Protein AF-A0A382BKZ4-F1 (afdb_monomer_lite)

Structure (mmCIF, N/CA/C/O backbone):
data_AF-A0A382BKZ4-F1
#
_entry.id   AF-A0A382BKZ4-F1
#
loop_
_atom_site.group_PDB
_atom_site.id
_atom_site.type_symbol
_atom_site.label_atom_id
_atom_site.label_alt_id
_atom_site.label_comp_id
_atom_site.label_asym_id
_atom_site.label_entity_id
_atom_site.label_seq_id
_atom_site.pdbx_PDB_ins_code
_atom_site.Cartn_x
_atom_site.Cartn_y
_atom_site.Cartn_z
_atom_site.occupancy
_atom_site.B_iso_or_equiv
_atom_site.auth_seq_id
_atom_site.auth_comp_id
_atom_site.auth_asym_id
_atom_site.auth_atom_id
_atom_site.pdbx_PDB_model_num
ATOM 1 N N . VAL A 1 1 ? -10.604 5.154 39.514 1.00 53.69 1 VAL A N 1
ATOM 2 C CA . VAL A 1 1 ? -11.099 4.214 38.478 1.00 53.69 1 VAL A CA 1
ATOM 3 C C . VAL A 1 1 ? -10.375 2.881 38.657 1.00 53.69 1 VAL A C 1
ATOM 5 O O . VAL A 1 1 ? -9.182 2.816 38.403 1.00 53.69 1 VAL A O 1
ATOM 8 N N . LYS A 1 2 ? -11.030 1.854 39.221 1.00 41.47 2 LYS A N 1
ATOM 9 C CA . LYS A 1 2 ? -10.408 0.539 39.483 1.00 41.47 2 LYS A CA 1
ATOM 10 C C . LYS A 1 2 ? -10.373 -0.272 38.182 1.00 41.47 2 LYS A C 1
ATOM 12 O O . LYS A 1 2 ? -11.406 -0.782 37.757 1.00 41.47 2 LYS A O 1
ATOM 17 N N . LEU A 1 3 ? -9.202 -0.388 37.558 1.00 49.25 3 LEU A N 1
ATOM 18 C CA . LEU A 1 3 ? -8.981 -1.298 36.433 1.00 49.25 3 LEU A CA 1
ATOM 19 C C . LEU A 1 3 ? -9.018 -2.742 36.955 1.00 49.25 3 LEU A C 1
ATOM 21 O O . LEU A 1 3 ? -8.072 -3.220 37.574 1.00 49.25 3 LEU A O 1
ATOM 25 N N . LYS A 1 4 ? -10.145 -3.432 36.740 1.00 49.03 4 LYS A N 1
ATOM 26 C CA . LYS A 1 4 ? -10.236 -4.889 36.886 1.00 49.03 4 LYS A CA 1
ATOM 27 C C . LYS A 1 4 ? -9.395 -5.518 35.776 1.00 49.03 4 LYS A C 1
ATOM 29 O O . LYS A 1 4 ? -9.870 -5.668 34.654 1.00 49.03 4 LYS A O 1
ATOM 34 N N . ILE A 1 5 ? -8.156 -5.882 36.090 1.00 58.25 5 ILE A N 1
ATOM 35 C CA . ILE A 1 5 ? -7.326 -6.717 35.219 1.00 58.25 5 ILE A CA 1
ATOM 36 C C . ILE A 1 5 ? -7.891 -8.139 35.327 1.00 58.25 5 ILE A C 1
ATOM 38 O O . ILE A 1 5 ? -7.536 -8.915 36.212 1.00 58.25 5 ILE A O 1
ATOM 42 N N . GLY A 1 6 ? -8.890 -8.431 34.491 1.00 54.62 6 GLY A N 1
ATOM 43 C CA . GLY A 1 6 ? -9.410 -9.781 34.310 1.00 54.62 6 GLY A CA 1
ATOM 44 C C . GLY A 1 6 ? -8.299 -10.693 33.793 1.00 54.62 6 GLY A C 1
ATOM 45 O O . GLY A 1 6 ? -7.459 -10.242 33.017 1.00 54.62 6 GLY A O 1
ATOM 46 N N . ARG A 1 7 ? -8.294 -11.945 34.274 1.00 58.47 7 ARG A N 1
ATOM 47 C CA . ARG A 1 7 ? -7.346 -13.027 33.950 1.00 58.47 7 ARG A CA 1
ATOM 48 C C . ARG A 1 7 ? -6.725 -12.855 32.564 1.00 58.47 7 ARG A C 1
ATOM 50 O O . ARG A 1 7 ? -7.465 -12.767 31.587 1.00 58.47 7 ARG A O 1
ATOM 57 N N . ALA A 1 8 ? -5.392 -12.855 32.510 1.00 58.12 8 ALA A N 1
ATOM 58 C CA . ALA A 1 8 ? -4.613 -12.871 31.281 1.00 58.12 8 ALA A CA 1
ATOM 59 C C . ALA A 1 8 ? -5.028 -14.078 30.428 1.00 58.12 8 ALA A C 1
ATOM 61 O O . ALA A 1 8 ? -4.514 -15.185 30.569 1.00 58.12 8 ALA A O 1
ATOM 62 N N . ALA A 1 9 ? -6.028 -13.876 29.579 1.00 63.84 9 ALA A N 1
ATOM 63 C CA . ALA A 1 9 ? -6.329 -14.788 28.506 1.00 63.84 9 ALA A CA 1
ATOM 64 C C . ALA A 1 9 ? -5.113 -14.732 27.572 1.00 63.84 9 ALA A C 1
ATOM 66 O O . ALA A 1 9 ? -4.638 -13.638 27.267 1.00 63.84 9 ALA A O 1
ATOM 67 N N . GLY A 1 10 ? -4.549 -15.893 27.224 1.00 68.88 10 GLY A N 1
ATOM 68 C CA . GLY A 1 10 ? -3.256 -15.985 26.535 1.00 68.88 10 GLY A CA 1
ATOM 69 C C . GLY A 1 10 ? -3.173 -15.131 25.258 1.00 68.88 10 GLY A C 1
ATOM 70 O O . GLY A 1 10 ? -4.204 -14.671 24.771 1.00 68.88 10 GLY A O 1
ATOM 71 N N . PRO A 1 11 ? -1.980 -14.947 24.665 1.00 69.94 11 PRO A N 1
ATOM 72 C CA . PRO A 1 11 ? -1.734 -13.975 23.585 1.00 69.94 11 PRO A CA 1
ATOM 73 C C . PRO A 1 11 ? -2.744 -14.027 22.420 1.00 69.94 11 PRO A C 1
ATOM 75 O O . PRO A 1 11 ? -3.108 -13.005 21.846 1.00 69.94 11 PRO A O 1
ATOM 78 N N . ILE A 1 12 ? -3.261 -15.222 22.120 1.00 78.44 12 ILE A N 1
ATOM 79 C CA . ILE A 1 12 ? -4.220 -15.505 21.041 1.00 78.44 12 ILE A CA 1
ATOM 80 C C . ILE A 1 12 ? -5.650 -15.038 21.385 1.00 78.44 12 ILE A C 1
ATOM 82 O O . ILE A 1 12 ? -6.469 -14.802 20.500 1.00 78.44 12 ILE A O 1
ATOM 86 N N . SER A 1 13 ? -5.979 -14.834 22.662 1.00 77.88 13 SER A N 1
ATOM 87 C CA . SER A 1 13 ? -7.309 -14.392 23.097 1.00 77.88 13 SER A CA 1
ATOM 88 C C . SER A 1 13 ? -7.678 -12.992 22.605 1.00 77.88 13 SER A C 1
ATOM 90 O O . SER A 1 13 ? -8.865 -12.661 22.568 1.00 77.88 13 SER A O 1
ATOM 92 N N . ILE A 1 14 ? -6.700 -12.168 22.228 1.00 76.31 14 ILE A N 1
ATOM 93 C CA . ILE A 1 14 ? -6.941 -10.823 21.691 1.00 76.31 14 ILE A CA 1
ATOM 94 C C . ILE A 1 14 ? -7.562 -10.919 20.285 1.00 76.31 14 ILE A C 1
ATOM 96 O O . ILE A 1 14 ? -8.460 -10.144 19.959 1.00 76.31 14 ILE A O 1
ATOM 100 N N . LEU A 1 15 ? -7.212 -11.953 19.503 1.00 77.75 15 LEU A N 1
ATOM 101 C CA . LEU A 1 15 ? -7.823 -12.251 18.195 1.00 77.75 15 LEU A CA 1
ATOM 102 C C . LEU A 1 15 ? -9.307 -12.629 18.296 1.00 77.75 15 LEU A C 1
ATOM 104 O O . LEU A 1 15 ? -10.048 -12.511 17.323 1.00 77.75 15 LEU A O 1
ATOM 108 N N . ARG A 1 16 ? -9.765 -13.037 19.485 1.00 78.31 16 ARG A N 1
ATOM 109 C CA . ARG A 1 16 ? -11.172 -13.355 19.762 1.00 78.31 16 ARG A CA 1
ATOM 110 C C . ARG A 1 16 ? -12.061 -12.108 19.819 1.00 78.31 16 ARG A C 1
ATOM 112 O O . ARG A 1 16 ? -13.281 -12.229 19.708 1.00 78.31 16 ARG A O 1
ATOM 119 N N . GLN A 1 17 ? -11.483 -10.912 19.976 1.00 84.81 17 GLN A N 1
ATOM 120 C CA . GLN A 1 17 ? -12.227 -9.665 19.823 1.00 84.81 17 GLN A CA 1
ATOM 121 C C . GLN A 1 17 ? -12.496 -9.408 18.338 1.00 84.81 17 GLN A C 1
ATOM 123 O O . GLN A 1 17 ? -11.573 -9.151 17.572 1.00 84.81 17 GLN A O 1
ATOM 128 N N . ARG A 1 18 ? -13.774 -9.430 17.938 1.00 80.31 18 ARG A N 1
ATOM 129 C CA . ARG A 1 18 ? -14.208 -9.346 16.531 1.00 80.31 18 ARG A CA 1
ATOM 130 C C . ARG A 1 18 ? -13.581 -8.179 15.758 1.00 80.31 18 ARG A C 1
ATOM 132 O O . ARG A 1 18 ? -13.095 -8.382 14.652 1.00 80.31 18 ARG A O 1
ATOM 139 N N . ASN A 1 19 ? -13.546 -6.983 16.348 1.00 83.81 19 ASN A N 1
ATOM 140 C CA . ASN A 1 19 ? -12.957 -5.806 15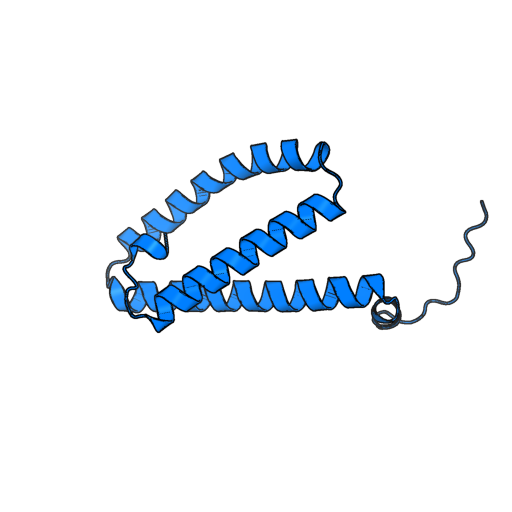.701 1.00 83.81 19 ASN A CA 1
ATOM 141 C C . ASN A 1 19 ? -11.440 -5.945 15.507 1.00 83.81 19 ASN A C 1
ATOM 143 O O . ASN A 1 19 ? -10.924 -5.571 14.459 1.00 83.81 19 ASN A O 1
ATOM 147 N N . PHE A 1 20 ? -10.733 -6.505 16.492 1.00 83.50 20 PHE A N 1
ATOM 148 C CA . PHE A 1 20 ? -9.290 -6.711 16.405 1.00 83.50 20 PHE A CA 1
ATOM 149 C C . PHE A 1 20 ? -8.943 -7.826 15.415 1.00 83.50 20 PHE A C 1
ATOM 151 O O . PHE A 1 20 ? -8.100 -7.619 14.554 1.00 83.50 20 PHE A O 1
ATOM 158 N N . GLY A 1 21 ? -9.623 -8.974 15.479 1.00 85.94 21 GLY A N 1
ATOM 159 C CA . GLY A 1 21 ? -9.380 -10.097 14.569 1.00 85.94 21 GLY A CA 1
ATOM 160 C C . GLY A 1 21 ? -9.609 -9.739 13.095 1.00 85.94 21 GLY A C 1
ATOM 161 O O . GLY A 1 21 ? -8.827 -10.145 12.236 1.00 85.94 21 GLY A O 1
ATOM 162 N N . LEU A 1 22 ? -10.630 -8.923 12.799 1.00 85.69 22 LEU A N 1
ATOM 163 C CA . LEU A 1 22 ? -10.885 -8.425 11.441 1.00 85.69 22 LEU A CA 1
ATOM 164 C C . LEU A 1 22 ? -9.767 -7.504 10.941 1.00 85.69 22 LEU A C 1
ATOM 166 O O . LEU A 1 22 ? -9.271 -7.698 9.837 1.00 85.69 22 LEU A O 1
ATOM 170 N N . ILE A 1 23 ? -9.342 -6.528 11.749 1.00 84.56 23 ILE A N 1
ATOM 171 C CA . ILE A 1 23 ? -8.260 -5.612 11.357 1.00 84.56 23 ILE A CA 1
ATOM 172 C C . ILE A 1 23 ? -6.939 -6.371 11.226 1.00 84.56 23 ILE A C 1
ATOM 174 O O . ILE A 1 23 ? -6.216 -6.170 10.257 1.00 84.56 23 ILE A O 1
ATOM 178 N N . TRP A 1 24 ? -6.644 -7.265 12.169 1.00 87.69 24 TRP A N 1
ATOM 179 C CA . TRP A 1 24 ? -5.413 -8.043 12.179 1.00 87.69 24 TRP A CA 1
ATOM 180 C C . TRP A 1 24 ? -5.297 -8.925 10.935 1.00 87.69 24 TRP A C 1
ATOM 182 O O . TRP A 1 24 ? -4.306 -8.832 10.223 1.00 87.69 24 TRP A O 1
ATOM 192 N N . SER A 1 25 ? -6.333 -9.708 10.614 1.00 88.12 25 SER A N 1
ATOM 193 C CA . SER A 1 25 ? -6.325 -10.568 9.420 1.00 88.12 25 SER A CA 1
ATOM 194 C C . SER A 1 25 ? -6.215 -9.768 8.121 1.00 88.12 25 SER A C 1
ATOM 196 O O . SER A 1 25 ? -5.412 -10.122 7.258 1.00 88.12 25 SER A O 1
ATOM 198 N N . ALA A 1 26 ? -6.952 -8.658 8.002 1.00 86.44 26 ALA A N 1
ATOM 199 C CA . ALA A 1 26 ? -6.864 -7.773 6.844 1.00 86.44 26 ALA A CA 1
ATOM 200 C C . ALA A 1 26 ? -5.458 -7.169 6.688 1.00 86.44 26 ALA A C 1
ATOM 202 O O . ALA A 1 26 ? -4.896 -7.183 5.595 1.00 86.44 26 ALA A O 1
ATOM 203 N N . MET A 1 27 ? -4.859 -6.686 7.781 1.00 87.00 27 MET A N 1
ATOM 204 C CA . MET A 1 27 ? -3.506 -6.125 7.774 1.00 87.00 27 MET A CA 1
ATOM 205 C C . MET A 1 27 ? -2.447 -7.175 7.445 1.00 87.00 27 MET A C 1
ATOM 207 O O . MET A 1 27 ? -1.551 -6.895 6.654 1.00 87.00 27 MET A O 1
ATOM 211 N N . THR A 1 28 ? -2.546 -8.380 8.010 1.00 89.69 28 THR A N 1
ATOM 212 C CA . THR A 1 28 ? -1.612 -9.472 7.715 1.00 89.69 28 THR A CA 1
ATOM 213 C C . THR A 1 28 ? -1.676 -9.865 6.244 1.00 89.69 28 THR A C 1
ATOM 215 O O . THR A 1 28 ? -0.631 -9.955 5.605 1.00 89.69 28 THR A O 1
ATOM 218 N N . MET A 1 29 ? -2.880 -10.031 5.688 1.00 89.62 29 MET A N 1
ATOM 219 C CA . MET A 1 29 ? -3.060 -10.354 4.271 1.00 89.62 29 MET A CA 1
ATOM 220 C C . MET A 1 29 ? -2.506 -9.246 3.367 1.00 89.62 29 MET A C 1
ATOM 222 O O . MET A 1 29 ? -1.762 -9.530 2.431 1.00 89.62 29 MET A O 1
ATOM 226 N N . SER A 1 30 ? -2.810 -7.982 3.681 1.00 86.81 30 SER A N 1
ATOM 227 C CA . SER A 1 30 ? -2.295 -6.829 2.936 1.00 86.81 30 SER A CA 1
ATOM 228 C C . SER A 1 30 ? -0.768 -6.779 2.963 1.00 86.81 30 SER A C 1
ATOM 230 O O . SER A 1 30 ? -0.151 -6.595 1.920 1.00 86.81 30 SER A O 1
ATOM 232 N N . GLN A 1 31 ? -0.148 -6.994 4.128 1.00 87.25 31 GLN A N 1
ATOM 233 C CA . GLN A 1 31 ? 1.309 -6.986 4.237 1.00 87.25 31 GLN A CA 1
ATOM 234 C C . GLN A 1 31 ? 1.964 -8.137 3.481 1.00 87.25 31 GLN A C 1
ATOM 236 O O . GLN A 1 31 ? 3.009 -7.939 2.868 1.00 87.25 31 GLN A O 1
ATOM 241 N N . MET A 1 32 ? 1.373 -9.332 3.514 1.00 89.56 32 MET A N 1
ATOM 242 C CA . MET A 1 32 ? 1.865 -10.458 2.721 1.00 89.56 32 MET A CA 1
ATOM 243 C C . MET A 1 32 ? 1.798 -10.144 1.224 1.00 89.56 32 MET A C 1
ATOM 245 O O . MET A 1 32 ? 2.776 -10.379 0.518 1.00 89.56 32 MET A O 1
ATOM 249 N N . GLY A 1 33 ? 0.693 -9.548 0.763 1.00 84.56 33 GLY A N 1
ATOM 250 C CA . GLY A 1 33 ? 0.527 -9.105 -0.621 1.00 84.56 33 GLY A CA 1
ATOM 251 C C . GLY A 1 33 ? 1.603 -8.110 -1.053 1.00 84.56 33 GLY A C 1
ATOM 252 O O . GLY A 1 33 ? 2.292 -8.356 -2.036 1.00 84.56 33 GLY A O 1
ATOM 253 N N . SER A 1 34 ? 1.826 -7.045 -0.277 1.00 85.69 34 SER A N 1
ATOM 254 C CA . SER A 1 34 ? 2.839 -6.029 -0.602 1.00 85.69 34 SER A CA 1
ATOM 255 C C . SER A 1 34 ? 4.267 -6.584 -0.621 1.00 85.69 34 SER A C 1
ATOM 257 O O . SER A 1 34 ? 5.091 -6.161 -1.429 1.00 85.69 34 SER A O 1
ATOM 259 N N . GLN A 1 35 ? 4.580 -7.554 0.244 1.00 85.88 35 GLN A N 1
ATOM 260 C CA . GLN A 1 35 ? 5.887 -8.219 0.225 1.00 85.88 35 GLN A CA 1
ATOM 261 C C . GLN A 1 35 ? 6.054 -9.111 -1.009 1.00 85.88 35 GLN A C 1
ATOM 263 O O . GLN A 1 35 ? 7.111 -9.097 -1.638 1.00 85.88 35 GLN A O 1
ATOM 268 N N . MET A 1 36 ? 5.013 -9.855 -1.393 1.00 84.81 36 MET A N 1
ATOM 269 C CA . MET A 1 36 ? 5.029 -10.636 -2.633 1.00 84.81 36 MET A CA 1
ATOM 270 C C . MET A 1 36 ? 5.177 -9.733 -3.861 1.00 84.81 36 MET A C 1
ATOM 272 O O . MET A 1 36 ? 6.006 -10.014 -4.722 1.00 84.81 36 MET A O 1
ATOM 276 N N . GLU A 1 37 ? 4.436 -8.626 -3.913 1.00 80.81 37 GLU A N 1
ATOM 277 C CA . GLU A 1 37 ? 4.523 -7.623 -4.978 1.00 80.81 37 GLU A CA 1
ATOM 278 C C . GLU A 1 37 ? 5.946 -7.066 -5.113 1.00 80.81 37 GLU A C 1
ATOM 280 O O . GLU A 1 37 ? 6.495 -7.037 -6.213 1.00 80.81 37 GLU A O 1
ATOM 285 N N . MET A 1 38 ? 6.594 -6.715 -3.996 1.00 81.56 38 MET A N 1
ATOM 286 C CA . MET A 1 38 ? 7.980 -6.240 -3.994 1.00 81.56 38 MET A CA 1
ATOM 287 C C . MET A 1 38 ? 8.945 -7.259 -4.617 1.00 81.56 38 MET A C 1
ATOM 289 O O . MET A 1 38 ? 9.801 -6.879 -5.416 1.00 81.56 38 MET A O 1
ATOM 293 N N . VAL A 1 39 ? 8.812 -8.545 -4.278 1.00 82.50 39 VAL A N 1
ATOM 294 C CA . VAL A 1 39 ? 9.660 -9.608 -4.842 1.00 82.50 39 VAL A CA 1
ATOM 295 C C . VAL A 1 39 ? 9.412 -9.770 -6.341 1.00 82.50 39 VAL A C 1
ATOM 297 O O . VAL A 1 39 ? 10.372 -9.851 -7.107 1.00 82.50 39 VAL A O 1
ATOM 300 N N . VAL A 1 40 ? 8.145 -9.772 -6.768 1.00 78.56 40 VAL A N 1
ATOM 301 C CA . VAL A 1 40 ? 7.762 -9.874 -8.185 1.00 78.56 40 VAL A CA 1
ATOM 302 C C . VAL A 1 40 ? 8.344 -8.714 -8.986 1.00 78.56 40 VAL A C 1
ATOM 304 O O . VAL A 1 40 ? 8.954 -8.946 -10.025 1.00 78.56 40 VAL A O 1
ATOM 307 N N . VAL A 1 41 ? 8.224 -7.483 -8.485 1.00 73.12 41 VAL A N 1
ATOM 308 C CA . VAL A 1 41 ? 8.776 -6.282 -9.125 1.00 73.12 41 VAL A CA 1
ATOM 309 C C . VAL A 1 41 ? 10.291 -6.379 -9.279 1.00 73.12 41 VAL A C 1
ATOM 311 O O . VAL A 1 41 ? 10.811 -6.160 -10.372 1.00 73.12 41 VAL A O 1
ATOM 314 N N . VAL A 1 42 ? 11.008 -6.738 -8.211 1.00 71.94 42 VAL A N 1
ATOM 315 C CA . VAL A 1 42 ? 12.474 -6.865 -8.251 1.00 71.94 42 VAL A CA 1
ATOM 316 C C . VAL A 1 42 ? 12.898 -7.937 -9.252 1.00 71.94 42 VAL A C 1
ATOM 318 O O . VAL A 1 42 ? 13.801 -7.707 -10.056 1.00 71.94 42 VAL A O 1
ATOM 321 N N . TRP A 1 43 ? 12.228 -9.089 -9.238 1.00 75.38 43 TRP A N 1
ATOM 322 C CA . TRP A 1 43 ? 12.516 -10.180 -10.164 1.00 75.38 43 TRP A CA 1
ATOM 323 C C . TRP A 1 43 ? 12.206 -9.801 -11.619 1.00 75.38 43 TRP A C 1
ATOM 325 O O . TRP A 1 43 ? 12.985 -10.114 -12.518 1.00 75.38 43 TRP A O 1
ATOM 335 N N . TYR A 1 44 ? 11.111 -9.082 -11.865 1.00 69.38 44 TYR A N 1
ATOM 336 C CA . TYR A 1 44 ? 10.718 -8.638 -13.202 1.00 69.38 44 TYR A CA 1
ATOM 337 C C . TYR A 1 44 ? 11.689 -7.596 -13.778 1.00 69.38 44 TYR A C 1
ATOM 339 O O . TYR A 1 44 ? 12.118 -7.716 -14.923 1.00 69.38 44 TYR A O 1
ATOM 347 N N . VAL A 1 45 ? 12.120 -6.620 -12.970 1.00 65.56 45 VAL A N 1
ATOM 348 C CA . VAL A 1 45 ? 13.128 -5.624 -13.377 1.00 65.56 45 VAL A CA 1
ATOM 349 C C . VAL A 1 45 ? 14.474 -6.287 -13.685 1.00 65.56 45 VAL A C 1
ATOM 351 O O . VAL A 1 45 ? 15.123 -5.908 -14.663 1.00 65.56 45 VAL A O 1
ATOM 354 N N . LEU A 1 46 ? 14.870 -7.299 -12.900 1.00 65.31 46 LEU A N 1
ATOM 355 C CA . LEU A 1 46 ? 16.101 -8.062 -13.129 1.00 65.31 46 LEU A CA 1
ATOM 356 C C . LEU A 1 46 ? 16.079 -8.787 -14.482 1.00 65.31 46 LEU A C 1
ATOM 358 O O . LEU A 1 46 ? 17.087 -8.778 -15.178 1.00 65.31 46 LEU A O 1
ATOM 362 N N . ASN A 1 47 ? 14.935 -9.362 -14.871 1.00 63.66 47 ASN A N 1
ATOM 363 C CA . ASN A 1 47 ? 14.790 -10.060 -16.154 1.00 63.66 47 ASN A CA 1
ATOM 364 C C . ASN A 1 47 ? 14.763 -9.119 -17.368 1.00 63.66 47 ASN A C 1
ATOM 366 O O . ASN A 1 47 ? 15.113 -9.546 -18.462 1.00 63.66 47 ASN A O 1
ATOM 370 N N . LEU A 1 48 ? 14.326 -7.866 -17.203 1.00 57.66 48 LEU A N 1
ATOM 371 C CA . LEU A 1 48 ? 14.176 -6.935 -18.327 1.00 57.66 48 LEU A CA 1
ATOM 372 C C . LEU A 1 48 ? 15.380 -6.027 -18.574 1.00 57.66 48 LEU A C 1
ATOM 374 O O . LEU A 1 48 ? 15.540 -5.545 -19.692 1.00 57.66 48 LEU A O 1
ATOM 378 N N . THR A 1 49 ? 16.180 -5.725 -17.549 1.00 56.50 49 THR A N 1
ATOM 379 C CA . THR A 1 49 ? 17.068 -4.552 -17.629 1.00 56.50 49 THR A CA 1
ATOM 380 C C . THR A 1 49 ? 18.536 -4.883 -17.898 1.00 56.50 49 THR A C 1
ATOM 382 O O . THR A 1 49 ? 19.223 -4.033 -18.457 1.00 56.50 49 THR A O 1
ATOM 385 N N . ASP A 1 50 ? 19.047 -6.046 -17.471 1.00 55.00 50 ASP A N 1
ATOM 386 C CA . ASP A 1 50 ? 20.476 -6.447 -17.558 1.00 55.00 50 ASP A CA 1
ATOM 387 C C . ASP A 1 50 ? 21.511 -5.373 -17.105 1.00 55.00 50 ASP A C 1
ATOM 389 O O . ASP A 1 50 ? 22.718 -5.518 -17.293 1.00 55.00 50 ASP A O 1
ATOM 393 N N . SER A 1 51 ? 21.069 -4.278 -16.467 1.00 55.03 51 SER A N 1
ATOM 394 C CA . SER A 1 51 ? 21.880 -3.102 -16.134 1.00 55.03 51 SER A CA 1
ATOM 395 C C . SER A 1 51 ? 21.614 -2.633 -14.693 1.00 55.03 51 SER A C 1
ATOM 397 O O . SER A 1 51 ? 20.554 -2.069 -14.400 1.00 55.03 51 SER A O 1
ATOM 399 N N . PRO A 1 52 ? 22.584 -2.811 -13.773 1.00 59.03 52 PRO A N 1
ATOM 400 C CA . PRO A 1 52 ? 22.481 -2.420 -12.360 1.00 59.03 52 PRO A CA 1
ATOM 401 C C . PRO A 1 52 ? 22.266 -0.917 -12.112 1.00 59.03 52 PRO A C 1
ATOM 403 O O . PRO A 1 52 ? 21.833 -0.519 -11.031 1.00 59.03 52 PRO A O 1
ATOM 406 N N . PHE A 1 53 ? 22.563 -0.062 -13.095 1.00 62.16 53 PHE A N 1
ATOM 407 C CA . PHE A 1 53 ? 22.524 1.395 -12.943 1.00 62.16 53 PHE A CA 1
ATOM 408 C C . PHE A 1 53 ? 21.094 1.952 -12.835 1.00 62.16 53 PHE A C 1
ATOM 410 O O . PHE A 1 53 ? 20.823 2.808 -11.993 1.00 62.16 53 PHE A O 1
ATOM 417 N N . LEU A 1 54 ? 20.153 1.427 -13.629 1.00 59.62 54 LEU A N 1
ATOM 418 C CA . LEU A 1 54 ? 18.744 1.844 -13.586 1.00 59.62 54 LEU A CA 1
ATOM 419 C C . LEU A 1 54 ? 18.066 1.426 -12.273 1.00 59.62 54 LEU A C 1
ATOM 421 O O . LEU A 1 54 ? 17.252 2.175 -11.740 1.00 59.62 54 LEU A O 1
ATOM 425 N N . VAL A 1 55 ? 18.474 0.292 -11.694 1.00 61.62 55 VAL A N 1
ATOM 426 C CA . VAL A 1 55 ? 18.026 -0.156 -10.363 1.00 61.62 55 VAL A CA 1
ATOM 427 C C . VAL A 1 55 ? 18.521 0.786 -9.256 1.00 61.62 55 VAL A C 1
ATOM 429 O O . VAL A 1 55 ? 17.801 1.061 -8.300 1.00 61.62 55 VAL A O 1
ATOM 432 N N . GLY A 1 56 ? 19.730 1.341 -9.383 1.00 62.03 56 GLY A N 1
ATOM 433 C CA . GLY A 1 56 ? 20.227 2.360 -8.452 1.00 62.03 56 GLY A CA 1
ATOM 434 C C . GLY A 1 56 ? 19.428 3.667 -8.520 1.00 62.03 56 GLY A C 1
ATOM 435 O O . GLY A 1 56 ? 19.128 4.273 -7.489 1.00 62.03 56 GLY A O 1
ATOM 436 N N . LEU A 1 57 ? 19.025 4.077 -9.727 1.00 67.81 57 LEU A N 1
ATOM 437 C CA . LEU A 1 57 ? 18.220 5.282 -9.931 1.00 67.81 57 LEU A CA 1
ATOM 438 C C . LEU A 1 57 ? 16.785 5.126 -9.394 1.00 67.81 57 LEU A C 1
ATOM 440 O O . LEU A 1 57 ? 16.250 6.076 -8.821 1.00 67.81 57 LEU A O 1
ATOM 444 N N . THR A 1 58 ? 16.180 3.934 -9.496 1.00 63.91 58 THR A N 1
ATOM 445 C CA . THR A 1 58 ? 14.847 3.660 -8.915 1.00 63.91 58 THR A CA 1
ATOM 446 C C . THR A 1 58 ? 14.866 3.799 -7.392 1.00 63.91 58 THR A C 1
ATOM 448 O O . THR A 1 58 ? 13.974 4.416 -6.805 1.00 63.91 58 THR A O 1
ATOM 451 N N . ALA A 1 59 ? 15.911 3.283 -6.738 1.00 66.12 59 ALA A N 1
ATOM 452 C CA . ALA A 1 59 ? 16.085 3.396 -5.295 1.00 66.12 59 ALA A CA 1
ATOM 453 C C . ALA A 1 59 ? 16.246 4.862 -4.860 1.00 66.12 59 ALA A C 1
ATOM 455 O O . ALA A 1 59 ? 15.656 5.278 -3.861 1.00 66.12 59 ALA A O 1
ATOM 456 N N . ALA A 1 60 ? 16.976 5.664 -5.642 1.00 70.75 60 ALA A N 1
ATOM 457 C CA . ALA A 1 60 ? 17.113 7.098 -5.405 1.00 70.75 60 ALA A CA 1
ATOM 458 C C . ALA A 1 60 ? 15.783 7.855 -5.590 1.00 70.75 60 ALA A C 1
ATOM 460 O O . ALA A 1 60 ? 15.444 8.700 -4.763 1.00 70.75 60 ALA A O 1
ATOM 461 N N . ALA A 1 61 ? 14.985 7.522 -6.610 1.00 69.06 61 ALA A N 1
ATOM 462 C CA . ALA A 1 61 ? 13.667 8.126 -6.826 1.00 69.06 61 ALA A CA 1
ATOM 463 C C . ALA A 1 61 ? 12.678 7.793 -5.693 1.00 69.06 61 ALA A C 1
ATOM 465 O O . ALA A 1 61 ? 11.945 8.670 -5.229 1.00 69.06 61 ALA A O 1
ATOM 466 N N . ARG A 1 62 ? 12.716 6.561 -5.161 1.00 69.94 62 ARG A N 1
ATOM 467 C CA . ARG A 1 62 ? 11.919 6.161 -3.987 1.00 69.94 62 ARG A CA 1
ATOM 468 C C . ARG A 1 62 ? 12.213 7.006 -2.750 1.00 69.94 62 ARG A C 1
ATOM 470 O O . ARG A 1 62 ? 11.300 7.257 -1.965 1.00 69.94 62 ARG A O 1
ATOM 477 N N . LEU A 1 63 ? 13.443 7.495 -2.575 1.00 72.00 63 LEU A N 1
ATOM 478 C CA . LEU A 1 63 ? 13.753 8.407 -1.470 1.00 72.00 63 LEU A CA 1
ATOM 479 C C . LEU A 1 63 ? 12.959 9.716 -1.572 1.00 72.00 63 LEU A C 1
ATOM 481 O O . LEU A 1 63 ? 12.538 10.233 -0.540 1.00 72.00 63 LEU A O 1
ATOM 485 N N . GLY A 1 64 ? 12.666 10.192 -2.786 1.00 72.00 64 GLY A N 1
ATOM 486 C CA . GLY A 1 64 ? 11.852 11.386 -3.029 1.00 72.00 64 GLY A CA 1
ATOM 487 C C . GLY A 1 64 ? 10.427 11.288 -2.473 1.00 72.00 64 GLY A C 1
ATOM 488 O O . GLY A 1 64 ? 9.892 12.274 -1.965 1.00 72.00 64 GLY A O 1
ATOM 489 N N . PHE A 1 65 ? 9.836 10.089 -2.449 1.00 71.94 65 PHE A N 1
ATOM 490 C CA . PHE A 1 65 ? 8.514 9.878 -1.849 1.00 71.94 65 PHE A CA 1
ATOM 491 C C . PHE A 1 65 ? 8.484 10.139 -0.335 1.00 71.94 65 PHE A C 1
ATOM 493 O O . PHE A 1 65 ? 7.420 10.444 0.206 1.00 71.94 65 PHE A O 1
ATOM 500 N N . ASN A 1 66 ? 9.627 10.115 0.363 1.00 76.38 66 ASN A N 1
ATOM 501 C CA . ASN A 1 66 ? 9.670 10.453 1.791 1.00 76.38 66 ASN A CA 1
ATOM 502 C C . ASN A 1 66 ? 9.268 11.909 2.059 1.00 76.38 66 ASN A C 1
ATOM 504 O O . ASN A 1 66 ? 8.732 12.202 3.125 1.00 76.38 66 ASN A O 1
ATOM 508 N N . PHE A 1 67 ? 9.443 12.820 1.097 1.00 79.25 67 PHE A N 1
ATOM 509 C CA . PHE A 1 67 ? 8.953 14.191 1.247 1.00 79.25 67 PHE A CA 1
ATOM 510 C C . PHE A 1 67 ? 7.420 14.254 1.263 1.00 79.25 67 PHE A C 1
ATOM 512 O O . PHE A 1 67 ? 6.852 15.044 2.016 1.00 79.25 67 PHE A O 1
ATOM 519 N N . LEU A 1 68 ? 6.733 13.377 0.518 1.00 78.50 68 LEU A N 1
ATOM 520 C CA . LEU A 1 68 ? 5.272 13.255 0.596 1.00 78.50 68 LEU A CA 1
ATOM 521 C C . LEU A 1 68 ? 4.806 12.687 1.943 1.00 78.50 68 LEU A C 1
ATOM 523 O O . LEU A 1 68 ? 3.709 13.023 2.391 1.00 78.50 68 LEU A O 1
ATOM 527 N N . ALA A 1 69 ? 5.636 11.893 2.628 1.00 78.62 69 ALA A N 1
ATOM 528 C CA . ALA A 1 69 ? 5.307 11.372 3.954 1.00 78.62 69 ALA A CA 1
ATOM 529 C C . ALA A 1 69 ? 5.123 12.493 4.996 1.00 78.62 69 ALA A C 1
ATOM 531 O O . ALA A 1 69 ? 4.288 12.362 5.891 1.00 78.62 69 ALA A O 1
ATOM 532 N N . LEU A 1 70 ? 5.829 13.623 4.848 1.00 82.25 70 LEU A N 1
ATO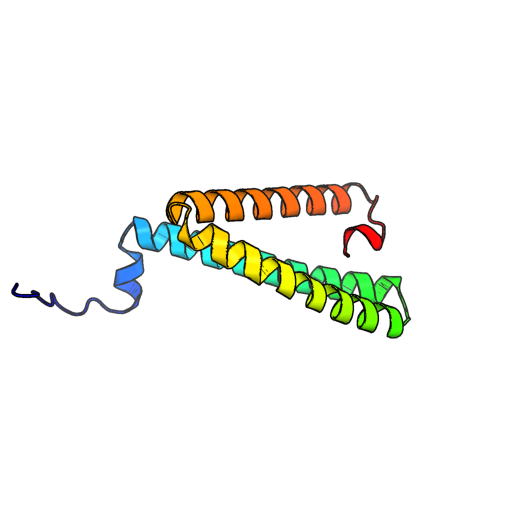M 533 C CA . LEU A 1 70 ? 5.660 14.798 5.711 1.00 82.25 70 LEU A CA 1
ATOM 534 C C . LEU A 1 70 ? 4.244 15.393 5.590 1.00 82.25 70 LEU A C 1
ATOM 536 O O . LEU A 1 70 ? 3.589 15.669 6.594 1.00 82.25 70 LEU A O 1
ATOM 540 N N . PHE A 1 71 ? 3.741 15.529 4.360 1.00 81.44 71 PHE A N 1
ATOM 541 C CA . PHE A 1 71 ? 2.381 16.012 4.091 1.00 81.44 71 PHE A CA 1
ATOM 542 C C . PHE A 1 71 ? 1.311 14.992 4.498 1.00 81.44 71 PHE A C 1
ATOM 544 O O . PHE A 1 71 ? 0.251 15.364 5.012 1.00 81.44 71 PHE A O 1
ATOM 551 N N . ALA A 1 72 ? 1.597 13.700 4.320 1.00 79.00 72 ALA A N 1
ATOM 552 C CA . ALA A 1 72 ? 0.728 12.626 4.787 1.00 79.00 72 ALA A CA 1
ATOM 553 C C . ALA A 1 72 ? 0.566 12.658 6.317 1.00 79.00 72 ALA A C 1
ATOM 555 O O . ALA A 1 72 ? -0.548 12.489 6.809 1.00 79.00 72 ALA A O 1
ATOM 556 N N . GLY A 1 73 ? 1.643 12.952 7.057 1.00 81.31 73 GLY A N 1
ATOM 557 C CA . GLY A 1 73 ? 1.614 13.132 8.511 1.00 81.31 73 GLY A CA 1
ATOM 558 C C . GLY A 1 73 ? 0.710 14.286 8.945 1.00 81.31 73 GLY A C 1
ATOM 559 O O . GLY A 1 73 ? -0.192 14.083 9.751 1.00 81.31 73 GLY A O 1
ATOM 560 N N . ALA A 1 74 ? 0.864 15.463 8.329 1.00 83.69 74 ALA A N 1
ATOM 561 C CA . ALA A 1 74 ? 0.008 16.619 8.616 1.00 83.69 74 ALA A CA 1
ATOM 562 C C . ALA A 1 74 ? -1.481 16.341 8.331 1.00 83.69 74 ALA A C 1
ATOM 564 O O . ALA A 1 74 ? -2.363 16.779 9.066 1.00 83.69 74 ALA A O 1
ATOM 565 N N . THR A 1 75 ? -1.772 15.572 7.279 1.00 80.75 75 THR A N 1
ATOM 566 C CA . THR A 1 75 ? -3.147 15.174 6.938 1.00 80.75 75 THR A CA 1
ATOM 567 C C . THR A 1 75 ? -3.700 14.136 7.926 1.00 80.75 75 THR A C 1
ATOM 569 O O . THR A 1 75 ? -4.896 14.142 8.232 1.00 80.75 75 THR A O 1
ATOM 572 N N . ALA A 1 76 ? -2.842 13.267 8.469 1.00 82.12 76 ALA A N 1
ATOM 573 C CA . ALA A 1 76 ? -3.225 12.239 9.434 1.00 82.12 76 ALA A CA 1
ATOM 574 C C . ALA A 1 76 ? -3.680 12.797 10.789 1.00 82.12 76 ALA A C 1
ATOM 576 O O . ALA A 1 76 ? -4.469 12.143 11.474 1.00 82.12 76 ALA A O 1
ATOM 577 N N . ASP A 1 77 ? -3.241 14.005 11.142 1.00 84.75 77 ASP A N 1
ATOM 578 C CA . ASP A 1 77 ? -3.630 14.667 12.389 1.00 84.75 77 ASP A CA 1
ATOM 579 C C . ASP A 1 77 ? -5.024 15.315 12.315 1.00 84.75 77 ASP A C 1
ATOM 581 O O . ASP A 1 77 ? -5.682 15.494 13.341 1.00 84.75 77 ASP A O 1
ATOM 585 N N . ILE A 1 78 ? -5.505 15.632 11.107 1.00 88.94 78 ILE A N 1
ATOM 586 C CA . ILE A 1 78 ? -6.762 16.371 10.891 1.00 88.94 78 ILE A CA 1
ATOM 587 C C . ILE A 1 78 ? -7.931 15.417 10.593 1.00 88.94 78 ILE A C 1
ATOM 589 O O . ILE A 1 78 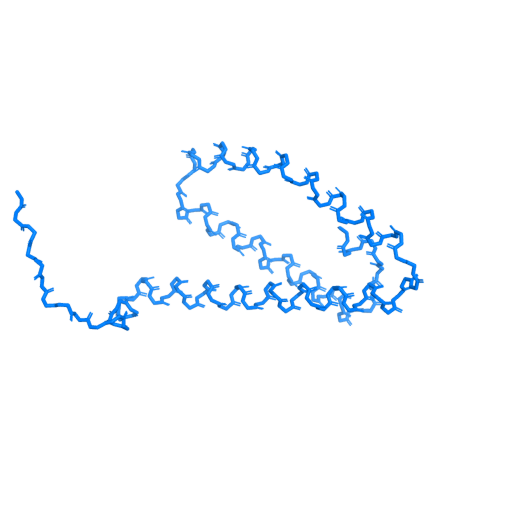? -9.079 15.686 10.950 1.00 88.94 78 ILE A O 1
ATOM 593 N N . VAL A 1 79 ? -7.661 14.287 9.934 1.00 87.31 79 VAL A N 1
ATOM 594 C CA . VAL A 1 79 ? -8.698 13.358 9.465 1.00 87.31 79 VAL A CA 1
ATOM 595 C C . VAL A 1 79 ? -8.970 12.258 10.503 1.00 87.31 79 VAL A C 1
ATOM 597 O O . VAL A 1 79 ? -8.035 11.692 11.072 1.00 87.31 79 VAL A O 1
ATOM 600 N N . PRO A 1 80 ? -10.238 11.853 10.730 1.00 90.31 80 PRO A N 1
ATOM 601 C CA . PRO A 1 80 ? -10.549 10.719 11.595 1.00 90.31 80 PRO A CA 1
ATOM 602 C C . PRO A 1 80 ? -9.798 9.449 11.164 1.00 90.31 80 PRO A C 1
ATOM 604 O O . PRO A 1 80 ? -9.979 8.959 10.046 1.00 90.31 80 PRO A O 1
ATOM 607 N N . ARG A 1 81 ? -9.005 8.866 12.077 1.00 82.81 81 ARG A N 1
ATOM 608 C CA . ARG A 1 81 ? -8.123 7.707 11.813 1.00 82.81 81 ARG A CA 1
ATOM 609 C C . ARG A 1 81 ? -8.799 6.562 11.057 1.00 82.81 81 ARG A C 1
ATOM 611 O O . ARG A 1 81 ? -8.200 5.972 10.166 1.00 82.81 81 ARG A O 1
ATOM 618 N N . ARG A 1 82 ? -10.051 6.241 11.402 1.00 84.31 82 ARG A N 1
ATOM 619 C CA . ARG A 1 82 ? -10.808 5.160 10.748 1.00 84.31 82 ARG A CA 1
ATOM 620 C C . ARG A 1 82 ? -11.064 5.462 9.272 1.00 84.31 82 ARG A C 1
ATOM 622 O O . ARG A 1 82 ? -10.878 4.581 8.442 1.00 84.31 82 ARG A O 1
ATOM 629 N N . THR A 1 83 ? -11.478 6.686 8.959 1.00 86.56 83 THR A N 1
ATOM 630 C CA . THR A 1 83 ? -11.758 7.123 7.588 1.00 86.56 83 THR A CA 1
ATOM 631 C C . THR A 1 83 ? -10.478 7.146 6.769 1.00 86.56 83 THR A C 1
ATOM 633 O O . THR A 1 83 ? -10.450 6.602 5.671 1.00 86.56 83 THR A O 1
ATOM 636 N N . LEU A 1 84 ? -9.398 7.686 7.338 1.00 87.75 84 LEU A N 1
ATOM 637 C CA . LEU A 1 84 ? -8.102 7.738 6.671 1.00 87.75 84 LEU A CA 1
ATOM 638 C C . LEU A 1 84 ? -7.566 6.338 6.355 1.00 87.75 84 LEU A C 1
ATOM 640 O O . LEU A 1 84 ? -7.167 6.087 5.223 1.00 87.75 84 LEU A O 1
ATOM 644 N N . MET A 1 85 ? -7.632 5.396 7.303 1.00 85.44 85 MET A N 1
ATOM 645 C CA . MET A 1 85 ? -7.210 4.016 7.041 1.00 85.44 85 MET A CA 1
ATOM 646 C C . MET A 1 85 ? -8.046 3.341 5.951 1.00 85.44 85 MET A C 1
ATOM 648 O O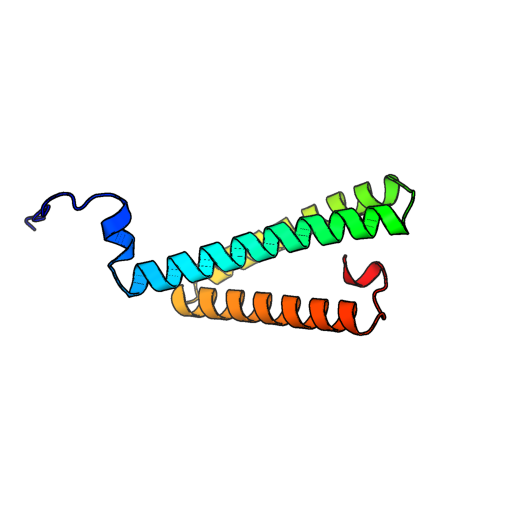 . MET A 1 85 ? -7.486 2.637 5.119 1.00 85.44 85 MET A O 1
ATOM 652 N N . ILE A 1 86 ? -9.367 3.552 5.928 1.00 87.81 86 ILE A N 1
ATOM 653 C CA . ILE A 1 86 ? -10.225 2.981 4.879 1.00 87.81 86 ILE A CA 1
ATOM 654 C C . ILE A 1 86 ? -9.855 3.556 3.509 1.00 87.81 86 ILE A C 1
ATOM 656 O O . ILE A 1 86 ? -9.727 2.791 2.559 1.00 87.81 86 ILE A O 1
ATOM 660 N N . ILE A 1 87 ? -9.646 4.874 3.411 1.00 89.75 87 ILE A N 1
ATOM 661 C CA . ILE A 1 87 ? -9.251 5.531 2.158 1.00 89.75 87 ILE A CA 1
ATOM 662 C C . ILE A 1 87 ? -7.909 4.983 1.673 1.00 89.75 87 ILE A C 1
ATOM 664 O O . ILE A 1 87 ? -7.814 4.551 0.530 1.00 89.75 87 ILE A O 1
ATOM 668 N N . VAL A 1 88 ? -6.894 4.944 2.541 1.00 87.75 88 VAL A N 1
ATOM 669 C CA . VAL A 1 88 ? -5.560 4.441 2.182 1.00 87.75 88 VAL A CA 1
ATOM 670 C C . VAL A 1 88 ? -5.639 2.994 1.702 1.00 87.75 88 VAL A C 1
ATOM 672 O O . VAL A 1 88 ? -5.105 2.677 0.644 1.00 87.75 88 VAL A O 1
ATOM 675 N N . GLN A 1 89 ? -6.356 2.128 2.421 1.00 87.44 89 GLN A N 1
ATOM 676 C CA . G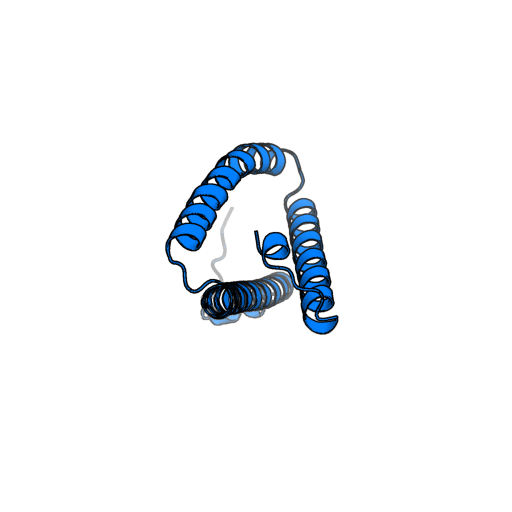LN A 1 89 ? -6.487 0.726 2.023 1.00 87.44 89 GLN A CA 1
ATOM 677 C C . GLN A 1 89 ? -7.274 0.549 0.720 1.00 87.44 89 GLN A C 1
ATOM 679 O O . GLN A 1 89 ? -6.925 -0.303 -0.092 1.00 87.44 89 GLN A O 1
ATOM 684 N N . ALA A 1 90 ? -8.302 1.365 0.481 1.00 89.81 90 ALA A N 1
ATOM 685 C CA . ALA A 1 90 ? -9.042 1.348 -0.777 1.00 89.81 90 ALA A CA 1
ATOM 686 C C . ALA A 1 90 ? -8.169 1.802 -1.957 1.00 89.81 90 ALA A C 1
ATOM 688 O O . ALA A 1 90 ? -8.193 1.172 -3.013 1.00 89.81 90 ALA A O 1
ATOM 689 N N . VAL A 1 91 ? -7.363 2.853 -1.767 1.00 90.19 91 VAL A N 1
ATOM 690 C CA . VAL A 1 91 ? -6.414 3.337 -2.779 1.00 90.19 91 VAL A CA 1
ATOM 691 C C . VAL A 1 91 ? -5.371 2.263 -3.087 1.00 90.19 91 VAL A C 1
ATOM 693 O O . VAL A 1 91 ? -5.199 1.917 -4.253 1.00 90.19 91 VAL A O 1
ATOM 696 N N . LEU A 1 92 ? -4.742 1.670 -2.068 1.00 86.69 92 LEU A N 1
ATOM 697 C CA . LEU A 1 92 ? -3.763 0.592 -2.253 1.00 86.69 92 LEU A CA 1
ATOM 698 C C . LEU A 1 92 ? -4.365 -0.616 -2.983 1.00 86.69 92 LEU A C 1
ATOM 700 O O . LEU A 1 92 ? -3.778 -1.107 -3.944 1.00 86.69 92 LEU A O 1
ATOM 704 N N . ALA A 1 93 ? -5.565 -1.055 -2.593 1.00 87.50 93 ALA A N 1
ATOM 705 C CA . ALA A 1 93 ? -6.256 -2.150 -3.270 1.00 87.50 93 ALA A CA 1
ATOM 706 C C . ALA A 1 93 ? -6.575 -1.816 -4.737 1.00 87.50 93 ALA A C 1
ATOM 708 O O . ALA A 1 93 ? -6.423 -2.667 -5.611 1.00 87.50 93 ALA A O 1
ATOM 709 N N . SER A 1 94 ? -6.986 -0.576 -5.022 1.00 91.12 94 SER A N 1
ATOM 710 C CA . SER A 1 94 ? -7.260 -0.135 -6.392 1.00 91.12 94 SER A CA 1
ATOM 711 C C . SER A 1 94 ? -6.000 -0.139 -7.262 1.00 91.12 94 SER A C 1
ATOM 713 O O . SER A 1 94 ? -6.043 -0.646 -8.381 1.00 91.12 94 SER A O 1
ATOM 715 N N . LEU A 1 95 ? -4.865 0.330 -6.730 1.00 86.50 95 LEU A N 1
ATOM 716 C CA . LEU A 1 95 ? -3.574 0.306 -7.420 1.00 86.50 95 LEU A CA 1
ATOM 717 C C . LEU A 1 95 ? -3.120 -1.128 -7.701 1.00 86.50 95 LEU A C 1
ATOM 719 O O . LEU A 1 95 ? -2.716 -1.427 -8.822 1.00 86.50 95 LEU A O 1
ATOM 723 N N . ALA A 1 96 ? -3.278 -2.034 -6.733 1.00 85.06 96 ALA A N 1
ATOM 724 C CA . ALA A 1 96 ? -2.971 -3.449 -6.919 1.00 85.06 96 ALA A CA 1
ATOM 725 C C . ALA A 1 96 ? -3.826 -4.092 -8.029 1.00 85.06 96 ALA A C 1
ATOM 727 O O . ALA A 1 96 ? -3.315 -4.870 -8.832 1.00 85.06 96 ALA A O 1
ATOM 728 N N . ILE A 1 97 ? -5.117 -3.746 -8.126 1.00 87.44 97 ILE A N 1
ATOM 729 C CA . ILE A 1 97 ? -5.998 -4.231 -9.204 1.00 87.44 97 ILE A CA 1
ATOM 730 C C . ILE A 1 97 ? -5.567 -3.675 -10.565 1.00 87.44 97 ILE A C 1
ATOM 732 O O . ILE A 1 97 ? -5.540 -4.418 -11.549 1.00 87.44 97 ILE A O 1
ATOM 736 N N . VAL A 1 98 ? -5.217 -2.389 -10.636 1.00 87.44 98 VAL A N 1
ATOM 737 C CA . VAL A 1 98 ? -4.703 -1.767 -11.866 1.00 87.44 98 VAL A CA 1
ATOM 738 C C . VAL A 1 98 ? -3.420 -2.466 -12.311 1.00 87.44 98 VAL A C 1
ATOM 740 O O . VAL A 1 98 ? -3.318 -2.871 -13.467 1.00 87.44 98 VAL A O 1
ATOM 743 N N . MET A 1 99 ? -2.487 -2.692 -11.385 1.00 82.00 99 MET A N 1
ATOM 744 C CA . MET A 1 99 ? -1.241 -3.400 -11.659 1.00 82.00 99 MET A CA 1
ATOM 745 C C . MET A 1 99 ? -1.496 -4.835 -12.128 1.00 82.00 99 MET A C 1
ATOM 747 O O . MET A 1 99 ? -0.962 -5.243 -13.153 1.00 82.00 99 MET A O 1
ATOM 751 N N . LEU A 1 100 ? -2.372 -5.585 -11.454 1.00 83.88 100 LEU A N 1
ATOM 752 C CA . LEU A 1 100 ? -2.764 -6.931 -11.881 1.00 83.88 100 LEU A CA 1
ATOM 753 C C . LEU A 1 100 ? -3.344 -6.934 -13.302 1.00 83.88 100 LEU A C 1
ATOM 755 O O . LEU A 1 100 ? -3.010 -7.799 -14.108 1.00 83.88 100 LEU A O 1
ATOM 759 N N . THR A 1 101 ? -4.191 -5.956 -13.624 1.00 84.56 101 THR A N 1
ATOM 760 C CA . THR A 1 101 ? -4.801 -5.822 -14.955 1.00 84.56 101 THR A CA 1
ATOM 761 C C . THR A 1 101 ? -3.740 -5.536 -16.017 1.00 84.56 101 THR A C 1
ATOM 763 O O . THR A 1 101 ? -3.753 -6.144 -17.089 1.00 84.56 101 THR A O 1
ATOM 766 N N . LEU A 1 102 ? -2.776 -4.665 -15.709 1.00 80.75 102 LEU A N 1
ATOM 767 C CA . LEU A 1 102 ? -1.624 -4.408 -16.570 1.00 80.75 102 LEU A CA 1
ATOM 768 C C . LEU A 1 102 ? -0.802 -5.689 -16.792 1.00 80.75 102 LEU A C 1
ATOM 770 O O . LEU A 1 102 ? -0.495 -5.998 -17.941 1.00 80.75 102 LEU A O 1
ATOM 774 N N . ILE A 1 103 ? -0.545 -6.484 -15.742 1.00 76.06 103 ILE A N 1
ATOM 775 C CA . ILE A 1 103 ? 0.180 -7.769 -15.843 1.00 76.06 103 ILE A CA 1
ATOM 776 C C . ILE A 1 103 ? -0.547 -8.720 -16.793 1.00 76.06 103 ILE A C 1
ATOM 778 O O . ILE A 1 103 ? 0.055 -9.245 -17.727 1.00 76.06 103 ILE A O 1
ATOM 782 N N . VAL A 1 104 ? -1.846 -8.933 -16.574 1.00 80.12 104 VAL A N 1
ATOM 783 C CA . VAL A 1 104 ? -2.638 -9.903 -17.346 1.00 80.12 104 VAL A CA 1
ATOM 784 C C . VAL A 1 104 ? -2.832 -9.460 -18.799 1.00 80.12 104 VAL A C 1
ATOM 786 O O . VAL A 1 104 ? -2.885 -10.303 -19.690 1.00 80.12 104 VAL A O 1
ATOM 789 N N . SER A 1 105 ? -2.910 -8.152 -19.059 1.00 82.00 105 SER A N 1
ATOM 790 C CA . SER A 1 105 ? -3.050 -7.607 -20.418 1.00 82.00 105 SER A CA 1
ATOM 791 C C . SER A 1 105 ? -1.756 -7.631 -21.242 1.00 82.00 105 SER A C 1
ATOM 793 O O . SER A 1 105 ? -1.805 -7.372 -22.442 1.00 82.00 105 SER A O 1
ATOM 795 N N . GLY A 1 106 ? -0.607 -7.949 -20.634 1.00 66.94 106 GLY A N 1
ATOM 796 C CA . GLY A 1 106 ? 0.681 -8.037 -21.329 1.00 66.94 106 GLY A CA 1
ATOM 797 C C . GLY A 1 106 ? 1.253 -6.692 -21.795 1.00 66.94 106 GLY A C 1
ATOM 798 O O . GLY A 1 106 ? 2.255 -6.675 -22.501 1.00 66.94 106 GLY A O 1
ATOM 799 N N . LEU A 1 107 ? 0.651 -5.569 -21.388 1.00 62.66 107 LEU A N 1
ATOM 800 C CA . LEU A 1 107 ? 1.062 -4.197 -21.725 1.00 62.66 107 LEU A CA 1
ATOM 801 C C . LEU A 1 107 ? 2.065 -3.613 -20.711 1.00 62.66 107 LEU A C 1
ATOM 803 O O . LEU A 1 107 ? 2.208 -2.394 -20.603 1.00 62.66 107 LEU A O 1
ATOM 807 N N . ILE A 1 108 ? 2.740 -4.457 -19.922 1.00 59.44 108 ILE A N 1
ATOM 808 C CA . ILE A 1 108 ? 3.681 -3.975 -18.907 1.00 59.44 108 ILE A CA 1
ATOM 809 C C . ILE A 1 108 ? 4.953 -3.466 -19.556 1.00 59.44 108 ILE A C 1
ATOM 811 O O . ILE A 1 108 ? 5.882 -4.211 -19.864 1.00 59.44 108 ILE A O 1
ATOM 815 N N . GLU A 1 109 ? 5.006 -2.149 -19.657 1.00 59.78 109 GLU A N 1
ATOM 816 C CA . GLU A 1 109 ? 6.239 -1.407 -19.843 1.00 59.78 109 GLU A CA 1
ATOM 817 C C . GLU A 1 109 ? 6.872 -1.068 -18.490 1.00 59.78 109 GLU A C 1
ATOM 819 O O . GLU A 1 109 ? 6.166 -0.788 -17.517 1.00 59.78 109 GLU A O 1
ATOM 824 N N . VAL A 1 110 ? 8.210 -1.054 -18.444 1.00 56.31 110 VAL A N 1
ATOM 825 C CA . VAL A 1 110 ? 9.016 -0.861 -17.223 1.00 56.31 110 VAL A CA 1
ATOM 826 C C . VAL A 1 110 ? 8.589 0.390 -16.445 1.00 56.31 110 VAL A C 1
ATOM 828 O O . VAL A 1 110 ? 8.601 0.365 -15.224 1.00 56.31 110 VAL A O 1
ATOM 831 N N . TRP A 1 111 ? 8.128 1.445 -17.126 1.00 60.62 111 TRP A N 1
ATOM 832 C CA . TRP A 1 111 ? 7.678 2.716 -16.539 1.00 60.62 111 TRP A CA 1
ATOM 833 C C . TRP A 1 111 ? 6.496 2.588 -15.568 1.00 60.62 111 TRP A C 1
ATOM 835 O O . TRP A 1 111 ? 6.402 3.386 -14.648 1.00 60.62 111 TRP A O 1
ATOM 845 N N . HIS A 1 112 ? 5.623 1.585 -15.727 1.00 56.00 112 HIS A N 1
ATOM 846 C CA . HIS A 1 112 ? 4.483 1.358 -14.821 1.00 56.00 112 HIS A CA 1
ATOM 847 C C . HIS A 1 112 ? 4.898 0.805 -13.451 1.00 56.00 112 HIS A C 1
ATOM 849 O O . HIS A 1 112 ? 4.084 0.739 -12.534 1.00 56.00 112 HIS A O 1
ATOM 855 N N . ILE A 1 113 ? 6.149 0.357 -13.336 1.00 56.03 113 ILE A N 1
ATOM 856 C CA . ILE A 1 113 ? 6.742 -0.187 -12.113 1.00 56.03 113 ILE A CA 1
ATOM 857 C C . ILE A 1 113 ? 7.435 0.921 -11.298 1.00 56.03 113 ILE A C 1
ATOM 859 O O . ILE A 1 113 ? 7.720 0.724 -10.113 1.00 56.03 113 ILE A O 1
ATOM 863 N N . PHE A 1 114 ? 7.720 2.065 -11.933 1.00 51.12 114 PHE A N 1
ATOM 864 C CA . PHE A 1 114 ? 8.333 3.234 -11.301 1.00 51.12 114 PHE A CA 1
ATOM 865 C C . PHE A 1 114 ? 7.316 4.094 -10.551 1.00 51.12 114 PHE A C 1
ATOM 867 O O . PHE A 1 114 ? 6.168 4.232 -11.029 1.00 51.12 114 PHE A O 1
#

Sequence (114 aa):
VKLKIGRAAGPISILRQRNFGLIWSAMTMSQMGSQMEMVVVVWYVLNLTDSPFLVGLTAAARLGFNFLALFAGATADIVPRRTLMIIVQAVLASLAIVMLTLIVSGLIEVWHIF

Secondary structure (DSSP, 8-state):
----------GGGGGGSHHHHHHHHHHHHHHHHHHHHHHHHHHHHHHHH--HHHHHHHHHHHHHHHHHHHHHHHHHHHS-HHHHHHHHHHHHHHHHHHHHHHHHHT---GGGG-

Foldseek 3Di:
DDPPPPPCPDPCVQCVPVVSVVVVVVVVVVVVVVVVVVVVLVVVCVVPPVDVVVVVVVVVVVVVCVVVVVVVVVVCVVDDVVVVVVVVVVVVVVLVVVVVVCVVVVVDDNVSSD

Organism: NCBI:txid408172

Radius of gyration: 19.82 Å; chains: 1; bounding box: 37×33×61 Å

InterPro domains:
  IPR010290 Transmembrane secretion effector [PF05977] (10-113)
  IPR036259 MFS transporter superfamily [SSF103473] (16-102)

pLDDT: mean 75.44, std 12.19, ran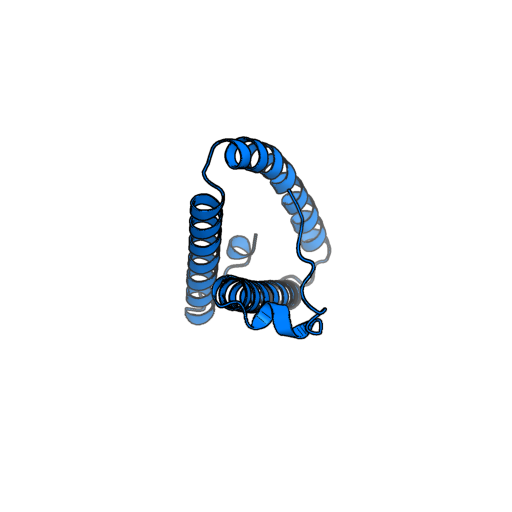ge [41.47, 91.12]